Protein AF-A0A1A8IHD8-F1 (afdb_monomer_lite)

Radius of gyration: 18.77 Å; chains: 1; bounding box: 36×67×36 Å

Structure (mmCIF, N/CA/C/O backbone):
data_AF-A0A1A8IHD8-F1
#
_entry.id   AF-A0A1A8IHD8-F1
#
loop_
_atom_site.group_PDB
_atom_site.id
_atom_site.type_symbol
_atom_site.label_atom_id
_atom_site.label_alt_id
_atom_site.label_comp_id
_atom_site.label_asym_id
_atom_site.label_entity_id
_atom_site.label_seq_id
_atom_site.pdbx_PDB_ins_code
_atom_site.Cartn_x
_atom_site.Cartn_y
_atom_site.Cartn_z
_atom_site.occupancy
_atom_site.B_iso_or_equiv
_atom_site.auth_seq_id
_atom_site.auth_comp_id
_atom_site.auth_asym_id
_atom_site.auth_atom_id
_atom_site.pdbx_PDB_model_num
ATOM 1 N N . MET A 1 1 ? -5.876 7.682 15.452 1.00 59.91 1 MET A N 1
ATOM 2 C CA . MET A 1 1 ? -4.826 8.214 14.548 1.00 59.91 1 MET A CA 1
ATOM 3 C C . MET A 1 1 ? -3.475 7.495 14.703 1.00 59.91 1 MET A C 1
ATOM 5 O O . MET A 1 1 ? -2.429 8.081 14.427 1.00 59.91 1 MET A O 1
ATOM 9 N N . LEU A 1 2 ? -3.441 6.238 15.150 1.00 78.00 2 LEU A N 1
ATOM 10 C CA . LEU A 1 2 ? -2.192 5.493 15.328 1.00 78.00 2 LEU A CA 1
ATOM 11 C C . LEU A 1 2 ? -1.726 4.879 14.005 1.00 78.00 2 LEU A C 1
ATOM 13 O O . LEU A 1 2 ? -0.547 5.004 13.680 1.00 78.00 2 LEU A O 1
ATOM 17 N N . ALA A 1 3 ? -2.637 4.313 13.204 1.00 77.69 3 ALA A N 1
ATOM 18 C CA . ALA A 1 3 ? -2.257 3.630 11.964 1.00 77.69 3 ALA A CA 1
ATOM 19 C C . ALA A 1 3 ? -1.701 4.592 10.897 1.00 77.69 3 ALA A C 1
ATOM 21 O O . ALA A 1 3 ? -0.673 4.299 10.298 1.00 77.69 3 ALA A O 1
ATOM 22 N N . GLN A 1 4 ? -2.294 5.780 10.718 1.00 83.44 4 GLN A N 1
ATOM 23 C CA . GLN A 1 4 ? -1.762 6.809 9.805 1.00 83.44 4 GLN A CA 1
ATOM 24 C C . GLN A 1 4 ? -0.381 7.325 10.239 1.00 83.44 4 GLN A C 1
ATOM 26 O O . GLN A 1 4 ? 0.522 7.476 9.417 1.00 83.44 4 GLN A O 1
ATOM 31 N N . LYS A 1 5 ? -0.183 7.574 11.542 1.00 84.06 5 LYS A N 1
ATOM 32 C CA . LYS A 1 5 ? 1.125 7.991 12.075 1.00 84.06 5 LYS A CA 1
ATOM 33 C C . LYS A 1 5 ? 2.174 6.895 11.910 1.00 84.06 5 LYS A C 1
ATOM 35 O O . LYS A 1 5 ? 3.327 7.194 11.609 1.00 84.06 5 LYS A O 1
ATOM 40 N N . LEU A 1 6 ? 1.774 5.639 12.088 1.00 83.62 6 LEU A N 1
ATOM 41 C CA . LEU A 1 6 ? 2.636 4.487 11.875 1.00 83.62 6 LEU A CA 1
ATOM 42 C C . LEU A 1 6 ? 3.004 4.331 10.397 1.00 83.62 6 LEU A C 1
ATOM 44 O O . LEU A 1 6 ? 4.177 4.140 10.094 1.00 83.62 6 LEU A O 1
ATOM 48 N N . LEU A 1 7 ? 2.038 4.513 9.490 1.00 85.00 7 LEU A N 1
ATOM 49 C CA . LEU A 1 7 ? 2.264 4.515 8.046 1.00 85.00 7 LEU A CA 1
ATOM 50 C C . LEU A 1 7 ? 3.314 5.554 7.652 1.00 85.00 7 LEU A C 1
ATOM 52 O O . LEU A 1 7 ? 4.228 5.236 6.903 1.00 85.00 7 LEU A O 1
ATOM 56 N N . LEU A 1 8 ? 3.229 6.773 8.196 1.00 84.69 8 LEU A N 1
ATOM 57 C CA . LEU A 1 8 ? 4.228 7.817 7.958 1.00 84.69 8 LEU A CA 1
ATOM 58 C C . LEU A 1 8 ? 5.600 7.448 8.531 1.00 84.69 8 LEU A C 1
ATOM 60 O O . LEU A 1 8 ? 6.611 7.615 7.852 1.00 84.69 8 LEU A O 1
ATOM 64 N N . LYS A 1 9 ? 5.640 6.922 9.761 1.00 86.19 9 LYS A N 1
ATOM 65 C CA . LYS A 1 9 ? 6.887 6.535 10.434 1.00 86.19 9 LYS A CA 1
ATOM 66 C C . LYS A 1 9 ? 7.605 5.391 9.714 1.00 86.19 9 LYS A C 1
ATOM 68 O O . LYS A 1 9 ? 8.827 5.399 9.648 1.00 86.19 9 LYS A O 1
ATOM 73 N N . GLN A 1 10 ? 6.853 4.433 9.173 1.00 84.69 10 GLN A N 1
ATOM 74 C CA . GLN A 1 10 ? 7.379 3.241 8.499 1.00 84.69 10 GLN A CA 1
ATOM 75 C C . GLN A 1 10 ? 7.320 3.340 6.971 1.00 84.69 10 GLN A C 1
ATOM 77 O O . GLN A 1 10 ? 7.624 2.371 6.281 1.00 84.69 10 GLN A O 1
ATOM 82 N N . ARG A 1 11 ? 6.960 4.508 6.420 1.00 84.88 11 ARG A N 1
ATOM 83 C CA . ARG A 1 11 ? 6.721 4.713 4.984 1.00 84.88 11 ARG A CA 1
ATOM 84 C C . ARG A 1 11 ? 7.888 4.229 4.128 1.00 84.88 11 ARG A C 1
ATOM 86 O O . ARG A 1 11 ? 7.674 3.591 3.102 1.00 84.88 11 ARG A O 1
ATOM 93 N N . SER A 1 12 ? 9.115 4.539 4.542 1.00 84.06 12 SER A N 1
ATOM 94 C CA . SER A 1 12 ? 10.338 4.140 3.842 1.00 84.06 12 SER A CA 1
ATOM 95 C C . SER A 1 12 ? 10.572 2.633 3.885 1.00 84.06 12 SER A C 1
ATOM 97 O O . SER A 1 12 ? 10.941 2.059 2.867 1.00 84.06 12 SER A O 1
ATOM 99 N N . GLU A 1 13 ? 10.329 1.997 5.031 1.00 85.75 13 GLU A N 1
ATOM 100 C CA . GLU A 1 13 ? 10.518 0.554 5.209 1.00 85.75 13 GLU A CA 1
ATOM 101 C C . GLU A 1 13 ? 9.471 -0.240 4.430 1.00 85.75 13 GLU A C 1
ATOM 103 O O . GLU A 1 13 ? 9.816 -1.154 3.689 1.00 85.75 13 GLU A O 1
ATOM 108 N N . VAL A 1 14 ? 8.203 0.169 4.513 1.00 83.12 14 VAL A N 1
ATOM 109 C CA . VAL A 1 14 ? 7.097 -0.412 3.739 1.00 83.12 14 VAL A CA 1
ATOM 110 C C . VAL A 1 14 ? 7.358 -0.288 2.241 1.00 83.12 14 VAL A C 1
ATOM 112 O O . VAL A 1 14 ? 7.217 -1.255 1.497 1.00 83.12 14 VAL A O 1
ATOM 115 N N . LEU A 1 15 ? 7.761 0.899 1.785 1.00 85.44 15 LEU A N 1
ATOM 116 C CA . LEU A 1 15 ? 8.070 1.131 0.379 1.00 85.44 15 LEU A CA 1
ATOM 117 C C . LEU A 1 15 ? 9.248 0.270 -0.072 1.00 85.44 15 LEU A C 1
ATOM 119 O O . LEU A 1 15 ? 9.197 -0.309 -1.156 1.00 85.44 15 LEU A O 1
ATOM 123 N N . GLN A 1 16 ? 10.288 0.157 0.756 1.00 83.69 16 GLN A N 1
ATOM 124 C CA . GLN A 1 16 ? 11.418 -0.712 0.466 1.00 83.69 16 GLN A CA 1
ATOM 125 C C . GLN A 1 16 ? 10.983 -2.177 0.408 1.00 83.69 16 GLN A C 1
ATOM 127 O O . GLN A 1 16 ? 11.378 -2.849 -0.533 1.00 83.69 16 GLN A O 1
ATOM 132 N N . ALA A 1 17 ? 10.145 -2.656 1.330 1.00 83.00 17 ALA A N 1
ATOM 133 C CA . ALA A 1 17 ? 9.620 -4.021 1.327 1.00 83.00 17 ALA A CA 1
ATOM 134 C C . ALA A 1 17 ? 8.817 -4.321 0.050 1.00 83.00 17 ALA A C 1
ATOM 136 O O . ALA A 1 17 ? 9.103 -5.304 -0.630 1.00 83.00 17 ALA A O 1
ATOM 137 N N . LEU A 1 18 ? 7.905 -3.423 -0.340 1.00 83.06 18 LEU A N 1
ATOM 138 C CA . LEU A 1 18 ? 7.149 -3.518 -1.596 1.00 83.06 18 LEU A CA 1
ATOM 139 C C . LEU A 1 18 ? 8.061 -3.524 -2.829 1.00 83.06 18 LEU A C 1
ATOM 141 O O . LEU A 1 18 ? 7.772 -4.214 -3.801 1.00 83.06 18 LEU A O 1
ATOM 145 N N . CYS A 1 19 ? 9.174 -2.786 -2.792 1.00 82.25 19 CYS A N 1
ATOM 146 C CA . CYS A 1 19 ? 10.117 -2.717 -3.909 1.00 82.25 19 CYS A CA 1
ATOM 147 C C . CYS A 1 19 ? 11.200 -3.808 -3.887 1.00 82.25 19 CYS A C 1
ATOM 149 O O . CYS A 1 19 ? 11.838 -4.047 -4.911 1.00 82.25 19 CYS A O 1
ATOM 151 N N . ARG A 1 20 ? 11.433 -4.474 -2.749 1.00 78.94 20 ARG A N 1
ATOM 152 C CA . ARG A 1 20 ? 12.557 -5.404 -2.542 1.00 78.94 20 ARG A CA 1
ATOM 153 C C . ARG A 1 20 ? 12.460 -6.645 -3.418 1.00 78.94 20 ARG A C 1
ATOM 155 O O . ARG A 1 20 ? 13.491 -7.166 -3.827 1.00 78.94 20 ARG A O 1
ATOM 162 N N . SER A 1 21 ? 11.241 -7.086 -3.723 1.00 69.56 21 SER A N 1
ATOM 163 C CA . SER A 1 21 ? 11.005 -8.244 -4.592 1.00 69.56 21 SER A CA 1
ATOM 164 C C . SER A 1 21 ? 11.370 -7.979 -6.059 1.00 69.56 21 SER A C 1
ATOM 166 O O . SER A 1 21 ? 11.400 -8.907 -6.858 1.00 69.56 21 SER A O 1
ATOM 168 N N . GLY A 1 22 ? 11.614 -6.717 -6.448 1.00 70.69 22 GLY A N 1
ATOM 169 C CA . GLY A 1 22 ? 11.885 -6.338 -7.841 1.00 70.69 22 GLY A CA 1
ATOM 170 C C . GLY A 1 22 ? 10.691 -6.514 -8.790 1.00 70.69 22 GLY A C 1
ATOM 171 O O . GLY A 1 22 ? 10.821 -6.260 -9.983 1.00 70.69 22 GLY A O 1
ATOM 172 N N . SER A 1 23 ? 9.534 -6.918 -8.262 1.00 78.12 23 SER A N 1
ATOM 173 C CA . SER A 1 23 ? 8.309 -7.232 -8.993 1.00 78.12 23 SER A CA 1
ATOM 174 C C . SER A 1 23 ? 7.118 -6.501 -8.377 1.00 78.12 23 SER A C 1
ATOM 176 O O . SER A 1 23 ? 7.094 -6.244 -7.170 1.00 78.12 23 SER A O 1
ATOM 178 N N . ALA A 1 24 ? 6.123 -6.183 -9.206 1.00 83.38 24 ALA A N 1
ATOM 179 C CA . ALA A 1 24 ? 4.878 -5.553 -8.776 1.00 83.38 24 ALA A CA 1
ATOM 180 C C . ALA A 1 24 ? 3.935 -6.504 -8.027 1.00 83.38 24 ALA A C 1
ATOM 182 O O . ALA A 1 24 ? 3.023 -6.028 -7.360 1.00 83.38 24 ALA A O 1
ATOM 183 N N . GLU A 1 25 ? 4.221 -7.809 -8.015 1.00 85.69 25 GLU A N 1
ATOM 184 C CA . GLU A 1 25 ? 3.340 -8.839 -7.449 1.00 85.69 25 GLU A CA 1
ATOM 185 C C . GLU A 1 25 ? 2.906 -8.563 -5.996 1.00 85.69 25 GLU A C 1
ATOM 187 O O . GLU A 1 25 ? 1.757 -8.792 -5.623 1.00 85.69 25 GLU A O 1
ATOM 192 N N . HIS A 1 26 ? 3.817 -8.050 -5.158 1.00 85.75 26 HIS A N 1
ATOM 193 C CA . HIS A 1 26 ? 3.532 -7.780 -3.749 1.00 85.75 26 HIS A CA 1
ATOM 194 C C . HIS A 1 26 ? 2.620 -6.562 -3.611 1.00 85.75 26 HIS A C 1
ATOM 196 O O . HIS A 1 26 ? 1.732 -6.541 -2.763 1.00 85.75 26 HIS A O 1
ATOM 202 N N . LEU A 1 27 ? 2.828 -5.557 -4.463 1.00 86.94 27 LEU A N 1
ATOM 203 C CA . LEU A 1 27 ? 1.980 -4.376 -4.526 1.00 86.94 27 LEU A CA 1
ATOM 204 C C . LEU A 1 27 ? 0.588 -4.739 -5.057 1.00 86.94 27 LEU A C 1
ATOM 206 O O . LEU A 1 27 ? -0.399 -4.333 -4.455 1.00 86.94 27 LEU A O 1
ATOM 210 N N . GLU A 1 28 ? 0.512 -5.528 -6.129 1.00 89.00 28 GLU A N 1
ATOM 211 C CA . GLU A 1 28 ? -0.738 -5.999 -6.734 1.00 89.00 28 GLU A CA 1
ATOM 212 C C . GLU A 1 28 ? -1.574 -6.799 -5.731 1.00 89.00 28 GLU A C 1
ATOM 214 O O . GLU A 1 28 ? -2.722 -6.442 -5.485 1.00 89.00 28 GLU A O 1
ATOM 219 N N . ARG A 1 29 ? -0.979 -7.774 -5.027 1.00 88.06 29 ARG A N 1
ATOM 220 C CA . ARG A 1 29 ? -1.697 -8.533 -3.987 1.00 88.06 29 ARG A CA 1
ATOM 221 C C . ARG A 1 29 ? -2.224 -7.647 -2.859 1.00 88.06 29 ARG A C 1
ATOM 223 O O . ARG A 1 29 ? -3.326 -7.870 -2.369 1.00 88.06 29 ARG A O 1
ATOM 230 N N . VAL A 1 30 ? -1.451 -6.651 -2.419 1.00 89.62 30 VAL A N 1
ATOM 231 C CA . VAL A 1 30 ? -1.911 -5.714 -1.380 1.00 89.62 30 VAL A CA 1
ATOM 232 C C . VAL A 1 30 ? -3.067 -4.849 -1.893 1.00 89.62 30 VAL A C 1
ATOM 234 O O . VAL A 1 30 ? -4.023 -4.618 -1.151 1.00 89.62 30 VAL A O 1
ATOM 237 N N . LEU A 1 31 ? -3.012 -4.406 -3.153 1.00 90.25 31 LEU A N 1
ATOM 238 C CA . LEU A 1 31 ? -4.108 -3.683 -3.800 1.00 90.25 31 LEU A CA 1
ATOM 239 C C . LEU A 1 31 ? -5.368 -4.546 -3.910 1.00 90.25 31 LEU A C 1
ATOM 241 O O . LEU A 1 31 ? -6.451 -4.051 -3.609 1.00 90.25 31 LEU A O 1
ATOM 245 N N . ASP A 1 32 ? -5.233 -5.820 -4.275 1.00 91.06 32 ASP A N 1
ATOM 246 C CA . ASP A 1 32 ? -6.360 -6.751 -4.388 1.00 91.06 32 ASP A CA 1
ATOM 247 C C . ASP A 1 32 ? -7.048 -6.972 -3.035 1.00 91.06 32 ASP A C 1
ATOM 249 O O . ASP A 1 32 ? -8.275 -6.955 -2.956 1.00 91.06 32 ASP A O 1
ATOM 253 N N . VAL A 1 33 ? -6.281 -7.115 -1.946 1.00 90.19 33 VAL A N 1
ATOM 254 C CA . VAL A 1 33 ? -6.853 -7.233 -0.592 1.00 90.19 33 VAL A CA 1
ATOM 255 C C . VAL A 1 33 ? -7.592 -5.954 -0.201 1.00 90.19 33 VAL A C 1
ATOM 257 O O . VAL A 1 33 ? -8.709 -6.024 0.304 1.00 90.19 33 VAL A O 1
ATOM 260 N N . LEU A 1 34 ? -7.006 -4.781 -0.446 1.00 90.62 34 LEU A N 1
ATOM 261 C CA . LEU A 1 34 ? -7.648 -3.498 -0.146 1.00 90.62 34 LEU A CA 1
ATOM 262 C C . LEU A 1 34 ? -8.922 -3.265 -0.971 1.00 90.62 34 LEU A C 1
ATOM 264 O O . LEU A 1 34 ? -9.890 -2.710 -0.451 1.00 90.62 34 LEU A O 1
ATOM 268 N N . LEU A 1 35 ? -8.933 -3.705 -2.230 1.00 91.25 35 LEU A N 1
ATOM 269 C CA . LEU A 1 35 ? -10.108 -3.686 -3.099 1.00 91.25 35 LEU A CA 1
ATOM 270 C C . LEU A 1 35 ? -11.189 -4.645 -2.575 1.00 91.25 35 LEU A C 1
ATOM 272 O O . LEU A 1 35 ? -12.351 -4.264 -2.471 1.00 91.25 35 LEU A O 1
ATOM 276 N N . ALA A 1 36 ? -10.811 -5.864 -2.177 1.00 90.06 36 ALA A N 1
ATOM 277 C CA . ALA A 1 36 ? -11.732 -6.866 -1.636 1.00 90.06 36 ALA A CA 1
ATOM 278 C C . ALA A 1 36 ? -12.356 -6.451 -0.292 1.00 90.06 36 ALA A C 1
ATOM 280 O O . ALA A 1 36 ? -13.499 -6.802 -0.010 1.00 90.06 36 ALA A O 1
ATOM 281 N N . GLN A 1 37 ? -11.620 -5.699 0.530 1.00 87.94 37 GLN A N 1
ATOM 282 C CA . GLN A 1 37 ? -12.116 -5.138 1.792 1.00 87.94 37 GLN A CA 1
ATOM 283 C C . GLN A 1 37 ? -12.943 -3.853 1.596 1.00 87.94 37 GLN A C 1
ATOM 285 O O . GLN A 1 37 ? -13.535 -3.367 2.553 1.00 87.94 37 GLN A O 1
ATOM 290 N N . GLY A 1 38 ? -13.006 -3.307 0.375 1.00 87.44 38 GLY A N 1
ATOM 291 C CA . GLY A 1 38 ? -13.772 -2.099 0.057 1.00 87.44 38 GLY A CA 1
ATOM 292 C C . GLY A 1 38 ? -13.088 -0.781 0.432 1.00 87.44 38 GLY A C 1
ATOM 293 O O . GLY A 1 38 ? -13.711 0.274 0.329 1.00 87.44 38 GLY A O 1
ATOM 294 N N . GLU A 1 39 ? -11.813 -0.809 0.830 1.00 89.62 39 GLU A N 1
ATOM 295 C CA . GLU A 1 39 ? -11.060 0.411 1.144 1.00 89.62 39 GLU A CA 1
ATOM 296 C C . GLU A 1 39 ? -10.631 1.149 -0.122 1.00 89.62 39 GLU A C 1
ATOM 298 O O . GLU A 1 39 ? -10.607 2.379 -0.151 1.00 89.62 39 GLU A O 1
ATOM 303 N N . LEU A 1 40 ? -10.306 0.422 -1.191 1.00 88.94 40 LEU A N 1
ATOM 304 C CA . LEU A 1 40 ? -10.037 0.998 -2.507 1.00 88.94 40 LEU A CA 1
ATOM 305 C C . LEU A 1 40 ? -11.231 0.790 -3.430 1.00 88.94 40 LEU A C 1
ATOM 307 O O . LEU A 1 40 ? -11.805 -0.294 -3.473 1.00 88.94 40 LEU A O 1
ATOM 311 N N . GLY A 1 41 ? -11.568 1.824 -4.201 1.00 90.25 41 GLY A N 1
ATOM 312 C CA . GLY A 1 41 ? -12.438 1.670 -5.360 1.00 90.25 41 GLY A CA 1
ATOM 313 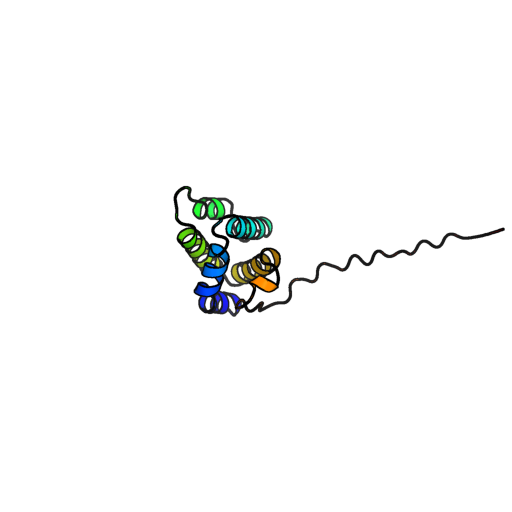C C . GLY A 1 41 ? -11.665 1.153 -6.573 1.00 90.25 41 GLY A C 1
ATOM 314 O O . GLY A 1 41 ? -10.432 1.172 -6.613 1.00 90.25 41 GLY A O 1
ATOM 315 N N . TRP A 1 42 ? -12.391 0.747 -7.614 1.00 89.25 42 TRP A N 1
ATOM 316 C CA . TRP A 1 42 ? -11.772 0.372 -8.889 1.00 89.25 42 TRP A CA 1
ATOM 317 C C . TRP A 1 42 ? -11.015 1.545 -9.534 1.00 89.25 42 TRP A C 1
ATOM 319 O O . TRP A 1 42 ? -9.933 1.366 -10.087 1.00 89.25 42 TRP A O 1
ATOM 329 N N . GLU A 1 43 ? -11.531 2.768 -9.392 1.00 90.50 43 GLU A N 1
ATOM 330 C CA . GLU A 1 43 ? -10.880 3.991 -9.881 1.00 90.50 43 GLU A CA 1
ATOM 331 C C . GLU A 1 43 ? -9.519 4.223 -9.209 1.00 90.50 43 GLU A C 1
ATOM 333 O O . GLU A 1 43 ? -8.526 4.516 -9.878 1.00 90.50 43 GLU A O 1
ATOM 338 N N . ASP A 1 44 ? -9.454 4.019 -7.891 1.00 90.00 44 ASP A N 1
ATOM 339 C CA . ASP A 1 44 ? -8.216 4.111 -7.119 1.00 90.00 44 ASP A CA 1
ATOM 340 C C . ASP A 1 44 ? -7.197 3.063 -7.584 1.00 90.00 44 ASP A C 1
ATOM 342 O O . ASP A 1 44 ? -6.020 3.368 -7.791 1.00 90.00 44 ASP A O 1
ATOM 346 N N . TYR A 1 45 ? -7.662 1.828 -7.785 1.00 89.69 45 TYR A N 1
ATOM 347 C CA . TYR A 1 45 ? -6.844 0.713 -8.254 1.00 89.69 45 TYR A CA 1
ATOM 348 C C . TYR A 1 45 ? -6.205 1.025 -9.612 1.00 89.69 45 TYR A C 1
ATOM 350 O O . TYR A 1 45 ? -4.984 0.936 -9.768 1.00 89.69 45 TYR A O 1
ATOM 358 N N . GLN A 1 46 ? -7.012 1.475 -10.577 1.00 89.25 46 GLN A N 1
ATOM 359 C CA . GLN A 1 46 ? -6.532 1.864 -11.904 1.00 89.25 46 GLN A CA 1
ATOM 360 C C . GLN A 1 46 ? -5.606 3.085 -11.853 1.00 89.25 46 GLN A C 1
ATOM 362 O O . GLN A 1 46 ? -4.636 3.154 -12.607 1.00 89.25 46 GLN A O 1
ATOM 367 N N . SER A 1 47 ? -5.859 4.036 -10.949 1.00 88.50 47 SER A N 1
ATOM 368 C CA . SER A 1 47 ? -4.993 5.204 -10.777 1.00 88.50 47 SER A CA 1
ATOM 369 C C . SER A 1 47 ? -3.612 4.848 -10.220 1.00 88.50 47 SER A C 1
ATOM 371 O O . SER A 1 47 ? -2.666 5.610 -10.438 1.00 88.50 47 SER A O 1
ATOM 373 N N . ILE A 1 48 ? -3.487 3.750 -9.472 1.00 88.88 48 ILE A N 1
ATOM 374 C CA . ILE A 1 48 ? -2.210 3.281 -8.922 1.00 88.88 48 ILE A CA 1
ATOM 375 C C . ILE A 1 48 ? -1.486 2.391 -9.935 1.00 88.88 48 ILE A C 1
ATOM 377 O O . ILE A 1 48 ? -0.271 2.518 -10.101 1.00 88.88 48 ILE A O 1
ATOM 381 N N . GLN A 1 49 ? -2.212 1.525 -10.645 1.00 85.25 49 GLN A N 1
ATOM 382 C CA . GLN A 1 49 ? -1.657 0.633 -11.665 1.00 85.25 49 GLN A CA 1
ATOM 383 C C . GLN A 1 49 ? -1.506 1.318 -13.026 1.00 85.25 49 GLN A C 1
ATOM 385 O O . GLN A 1 49 ? -2.096 0.918 -14.029 1.00 85.25 49 GLN A O 1
ATOM 390 N N . VAL A 1 50 ?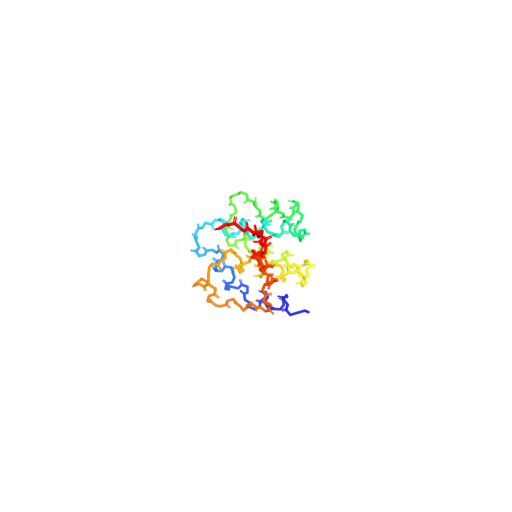 -0.675 2.360 -13.076 1.00 83.88 50 VAL A N 1
ATOM 391 C CA . VAL A 1 50 ? -0.365 3.037 -14.339 1.00 83.88 50 VAL A CA 1
ATOM 392 C C . VAL A 1 50 ? 0.751 2.279 -15.071 1.00 83.88 50 VAL A C 1
ATOM 394 O O . VAL A 1 50 ? 1.873 2.206 -14.552 1.00 83.88 50 VAL A O 1
ATOM 397 N N . PRO A 1 51 ? 0.499 1.741 -16.279 1.00 78.62 51 PRO A N 1
ATOM 398 C CA . PRO A 1 51 ? 1.524 1.048 -17.051 1.00 78.62 51 PRO A CA 1
ATOM 399 C C . PRO A 1 51 ? 2.682 1.996 -17.397 1.00 78.62 51 PRO A C 1
ATOM 401 O O . PRO A 1 51 ? 2.477 3.148 -17.774 1.00 78.62 51 PRO A O 1
ATOM 404 N N . GLY A 1 52 ? 3.918 1.512 -17.246 1.00 79.44 52 GLY A N 1
ATOM 405 C CA . GLY A 1 52 ? 5.138 2.289 -17.511 1.00 79.44 52 GLY A CA 1
ATOM 406 C C . GLY A 1 52 ? 5.600 3.195 -16.363 1.00 79.44 52 GLY A C 1
ATOM 407 O O . GLY A 1 52 ? 6.659 3.815 -16.462 1.00 79.44 52 GLY A O 1
ATOM 408 N N . ARG A 1 53 ? 4.859 3.261 -15.251 1.00 84.12 53 ARG A N 1
ATOM 409 C CA . ARG A 1 53 ? 5.286 3.979 -14.047 1.00 84.12 53 ARG A CA 1
ATOM 410 C C . ARG A 1 53 ? 6.197 3.102 -13.182 1.00 84.12 53 ARG A C 1
ATOM 412 O O . ARG A 1 53 ? 5.983 1.902 -13.041 1.00 84.12 53 ARG A O 1
ATOM 419 N N . ALA A 1 54 ? 7.215 3.712 -12.574 1.00 87.06 54 ALA A N 1
ATOM 420 C CA . ALA A 1 54 ? 8.123 3.003 -11.680 1.00 87.06 54 ALA A CA 1
ATOM 421 C C . ALA A 1 54 ? 7.385 2.464 -10.438 1.00 87.06 54 ALA A C 1
ATOM 423 O O . ALA A 1 54 ? 6.634 3.196 -9.787 1.00 87.06 54 ALA A O 1
ATOM 424 N N . LEU A 1 55 ? 7.676 1.215 -10.061 1.00 86.62 55 LEU A N 1
ATOM 425 C CA . LEU A 1 55 ? 7.158 0.552 -8.858 1.00 86.62 55 LEU A CA 1
ATOM 426 C C . LEU A 1 55 ? 7.203 1.418 -7.578 1.00 86.62 55 LEU A C 1
ATOM 428 O O . LEU A 1 55 ? 6.168 1.533 -6.915 1.00 86.62 55 LEU A O 1
ATOM 432 N N . PRO A 1 56 ? 8.324 2.089 -7.226 1.00 85.56 56 PRO A N 1
ATOM 433 C CA . PRO A 1 56 ? 8.367 2.940 -6.035 1.00 85.56 56 PRO A CA 1
ATOM 434 C C . PRO A 1 56 ? 7.396 4.119 -6.111 1.00 85.56 56 PRO A C 1
ATOM 436 O O . PRO A 1 56 ? 6.892 4.565 -5.082 1.00 85.56 56 PRO A O 1
ATOM 439 N N . THR A 1 57 ? 7.104 4.627 -7.307 1.00 88.81 57 THR A N 1
ATOM 440 C CA . THR A 1 57 ? 6.138 5.710 -7.498 1.00 88.81 57 THR A CA 1
ATOM 441 C C . THR A 1 57 ? 4.711 5.212 -7.269 1.00 88.81 57 THR A C 1
ATOM 443 O O . THR A 1 57 ? 3.942 5.898 -6.597 1.00 88.81 57 THR A O 1
ATOM 446 N N . ASN A 1 58 ? 4.367 4.011 -7.749 1.00 90.25 58 ASN A N 1
ATOM 447 C CA . ASN A 1 58 ? 3.062 3.385 -7.486 1.00 90.25 58 ASN A CA 1
ATOM 448 C C . ASN A 1 58 ? 2.875 3.117 -5.988 1.00 90.25 58 ASN A C 1
ATOM 450 O O . ASN A 1 58 ? 1.854 3.486 -5.413 1.00 90.25 58 ASN A O 1
ATOM 454 N N . ALA A 1 59 ? 3.900 2.565 -5.332 1.00 89.00 59 ALA A N 1
ATOM 455 C CA . ALA A 1 59 ? 3.880 2.321 -3.893 1.00 89.00 59 ALA A CA 1
ATOM 456 C C . ALA A 1 59 ? 3.711 3.621 -3.086 1.00 89.00 59 ALA A C 1
ATOM 458 O O . ALA A 1 59 ? 2.934 3.656 -2.135 1.00 89.00 59 ALA A O 1
ATOM 459 N N . ARG A 1 60 ? 4.383 4.719 -3.470 1.00 89.69 60 ARG A N 1
ATOM 460 C CA . ARG A 1 60 ? 4.162 6.031 -2.830 1.00 89.69 60 ARG A CA 1
ATOM 461 C C . ARG A 1 60 ? 2.726 6.498 -2.984 1.00 89.69 60 ARG A C 1
ATOM 463 O O . ARG A 1 60 ? 2.147 6.908 -1.988 1.00 89.69 60 ARG A O 1
ATOM 470 N N . GLN A 1 61 ? 2.179 6.415 -4.195 1.00 90.75 61 GLN A N 1
ATOM 471 C CA . GLN A 1 61 ? 0.822 6.873 -4.468 1.00 90.75 61 GLN A CA 1
ATOM 472 C C . GLN A 1 61 ? -0.218 6.076 -3.677 1.00 90.75 61 GLN A C 1
ATOM 474 O O . GLN A 1 61 ? -1.134 6.679 -3.126 1.00 90.75 61 GLN A O 1
ATOM 479 N N . LEU A 1 62 ? -0.038 4.758 -3.537 1.00 91.25 62 LEU A N 1
ATOM 480 C CA . LEU A 1 62 ? -0.859 3.942 -2.644 1.00 91.25 62 LEU A CA 1
ATOM 481 C C . LEU A 1 62 ? -0.791 4.453 -1.195 1.00 91.25 62 LEU A C 1
ATOM 483 O O . LEU A 1 62 ? -1.824 4.661 -0.571 1.00 91.25 62 LEU A O 1
ATOM 487 N N . LEU A 1 63 ? 0.410 4.693 -0.660 1.00 90.56 63 LEU A N 1
ATOM 488 C CA . LEU A 1 63 ? 0.581 5.166 0.722 1.00 90.56 63 LEU A CA 1
ATOM 489 C C . LEU A 1 63 ? -0.044 6.552 0.947 1.00 90.56 63 LEU A C 1
ATOM 491 O O . LEU A 1 63 ? -0.644 6.784 1.994 1.00 90.56 63 LEU A O 1
ATOM 495 N N . ASP A 1 64 ? 0.075 7.457 -0.027 1.00 91.56 64 ASP A N 1
ATOM 496 C CA . ASP A 1 64 ? -0.573 8.771 0.023 1.00 91.56 64 ASP A CA 1
ATOM 497 C C . ASP A 1 64 ? -2.100 8.646 -0.010 1.00 91.56 64 ASP A C 1
ATOM 499 O O . ASP A 1 64 ? -2.785 9.314 0.761 1.00 91.56 64 ASP A O 1
ATOM 503 N N . LEU A 1 65 ? -2.636 7.746 -0.836 1.00 91.00 65 LEU A N 1
ATOM 504 C CA . LEU A 1 65 ? -4.072 7.497 -0.917 1.00 91.00 65 LEU A CA 1
ATOM 505 C C . LEU A 1 65 ? -4.633 6.873 0.369 1.00 91.00 65 LEU A C 1
ATOM 507 O O . LEU A 1 65 ? -5.688 7.268 0.855 1.00 91.00 65 LEU A O 1
ATOM 511 N N . LEU A 1 66 ? -3.929 5.911 0.961 1.00 89.94 66 LEU A N 1
ATOM 512 C CA . LEU A 1 66 ? -4.330 5.328 2.244 1.00 89.94 66 LEU A CA 1
ATOM 513 C C . LEU A 1 66 ? -4.325 6.381 3.353 1.00 89.94 66 LEU A C 1
ATOM 515 O O . LEU A 1 66 ? -5.216 6.400 4.204 1.00 89.94 66 LEU A O 1
ATOM 519 N N . TYR A 1 67 ? -3.348 7.290 3.316 1.00 88.00 67 TYR A N 1
ATOM 520 C CA . TYR A 1 67 ? -3.287 8.399 4.254 1.00 88.00 67 TYR A CA 1
ATOM 521 C C . TYR A 1 67 ? -4.483 9.346 4.103 1.00 88.00 67 TYR A C 1
ATOM 523 O O . TYR A 1 67 ? -5.037 9.761 5.122 1.00 88.00 67 TYR A O 1
ATOM 531 N N . THR A 1 68 ? -4.908 9.667 2.874 1.00 89.38 68 THR A N 1
ATOM 532 C CA . THR A 1 68 ? -6.083 10.523 2.640 1.00 89.38 68 THR A CA 1
ATOM 533 C C . THR A 1 68 ? -7.401 9.829 2.970 1.00 89.38 68 THR A C 1
ATOM 535 O O . THR A 1 68 ? -8.311 10.498 3.454 1.00 89.38 68 THR A O 1
ATOM 538 N N . LYS A 1 69 ? -7.504 8.508 2.772 1.00 88.81 69 LYS A N 1
ATOM 539 C CA . LYS A 1 69 ? -8.705 7.730 3.122 1.00 88.81 69 LYS A CA 1
ATOM 540 C C . LYS A 1 69 ? -8.958 7.670 4.622 1.00 88.81 69 LYS A C 1
ATOM 542 O O . LYS A 1 69 ? -10.095 7.838 5.053 1.00 88.81 69 LYS A O 1
ATOM 547 N N . GLY A 1 70 ? -7.915 7.461 5.421 1.00 87.75 70 GLY A N 1
ATOM 548 C CA . GLY A 1 70 ? -8.034 7.496 6.874 1.00 87.75 70 GLY A CA 1
ATOM 549 C C . GLY A 1 70 ? -7.348 6.344 7.593 1.00 87.75 70 GLY A C 1
ATOM 550 O O . GLY A 1 70 ? -6.551 5.585 7.043 1.00 87.75 70 GLY A O 1
ATOM 551 N N . GLU A 1 71 ? -7.643 6.238 8.885 1.00 87.25 71 GLU A N 1
ATOM 552 C CA . GLU A 1 71 ? -7.013 5.263 9.774 1.00 87.25 71 GLU A CA 1
ATOM 553 C C . GLU A 1 71 ? -7.384 3.815 9.447 1.00 87.25 71 GLU A C 1
ATOM 555 O O . GLU A 1 71 ? -6.524 2.941 9.551 1.00 87.25 71 GLU A O 1
ATOM 560 N N . GLU A 1 72 ? -8.622 3.570 9.022 1.00 87.44 72 GLU A N 1
ATOM 561 C CA . GLU A 1 72 ? -9.107 2.222 8.727 1.00 87.44 72 GLU A CA 1
ATOM 562 C C . GLU A 1 72 ? -8.418 1.623 7.495 1.00 87.44 72 GLU A C 1
ATOM 564 O O . GLU A 1 72 ? -7.845 0.536 7.583 1.00 87.44 72 GLU A O 1
ATOM 569 N N . ALA A 1 73 ? -8.304 2.400 6.415 1.00 89.75 73 ALA A N 1
ATOM 570 C CA . ALA A 1 73 ? -7.527 2.045 5.230 1.00 89.75 73 ALA A CA 1
ATOM 571 C C . ALA A 1 73 ? -6.080 1.676 5.580 1.00 89.75 73 ALA A C 1
ATOM 573 O O . ALA A 1 73 ? -5.549 0.658 5.133 1.00 89.75 73 ALA A O 1
ATOM 574 N N . CYS A 1 74 ? -5.441 2.480 6.438 1.00 89.25 74 CYS A N 1
ATOM 575 C CA . CYS A 1 74 ? -4.090 2.201 6.921 1.00 89.25 74 CYS A CA 1
ATOM 576 C C . CYS A 1 74 ? -4.034 0.891 7.725 1.00 89.25 74 CYS A C 1
ATOM 578 O O . CYS A 1 74 ? -3.096 0.111 7.561 1.00 89.25 74 CYS A O 1
ATOM 580 N N . ARG A 1 75 ? -5.021 0.630 8.589 1.00 87.38 75 ARG A N 1
ATOM 581 C CA . ARG A 1 75 ? -5.098 -0.591 9.405 1.00 87.38 75 ARG A CA 1
ATOM 582 C C . ARG A 1 75 ? -5.219 -1.838 8.532 1.00 87.38 75 ARG A C 1
ATOM 584 O O . ARG A 1 75 ? -4.457 -2.788 8.717 1.00 87.38 75 ARG A O 1
ATOM 591 N N . ILE A 1 76 ? -6.123 -1.807 7.557 1.00 88.75 76 ILE A N 1
ATOM 592 C CA . ILE A 1 76 ? -6.345 -2.902 6.608 1.00 88.75 76 ILE A CA 1
ATOM 593 C C . ILE A 1 76 ? -5.112 -3.104 5.729 1.00 88.75 76 ILE A C 1
ATOM 595 O O . ILE A 1 76 ? -4.694 -4.241 5.522 1.00 88.75 76 ILE A O 1
ATOM 599 N N . PHE A 1 77 ? -4.456 -2.029 5.292 1.00 90.25 77 PHE A N 1
ATOM 600 C CA . PHE A 1 77 ? -3.194 -2.121 4.562 1.00 90.25 77 PHE A CA 1
ATOM 601 C C . PHE A 1 77 ? -2.116 -2.863 5.358 1.00 90.25 77 PHE A C 1
ATOM 603 O O . PHE A 1 77 ? -1.490 -3.778 4.830 1.00 90.25 77 PHE A O 1
ATOM 610 N N . PHE A 1 78 ? -1.914 -2.532 6.637 1.00 85.31 78 PHE A N 1
ATOM 611 C CA . PHE A 1 78 ? -0.946 -3.256 7.467 1.00 85.31 78 PHE A CA 1
ATOM 612 C C . PHE A 1 78 ? -1.333 -4.729 7.652 1.00 85.31 78 PHE A C 1
ATOM 614 O O . PHE A 1 78 ? -0.457 -5.594 7.656 1.00 85.31 78 PHE A O 1
ATOM 621 N N . ALA A 1 79 ? -2.624 -5.046 7.762 1.00 86.00 79 ALA A N 1
ATOM 622 C CA . ALA A 1 79 ? -3.085 -6.432 7.789 1.00 86.00 79 ALA A CA 1
ATOM 623 C C . ALA A 1 79 ? -2.804 -7.157 6.458 1.00 86.00 79 ALA A C 1
ATOM 625 O O . ALA A 1 79 ? -2.321 -8.287 6.466 1.00 86.00 79 ALA A O 1
ATOM 626 N N . ALA A 1 80 ? -3.036 -6.504 5.317 1.00 88.56 80 ALA A N 1
ATOM 627 C CA . ALA A 1 80 ? -2.737 -7.035 3.987 1.00 88.56 80 ALA A CA 1
ATOM 628 C C . ALA A 1 80 ? -1.235 -7.277 3.800 1.00 88.56 80 ALA A C 1
ATOM 630 O O . ALA A 1 80 ? -0.826 -8.349 3.369 1.00 88.56 80 ALA A O 1
ATOM 631 N N . VAL A 1 81 ? -0.396 -6.321 4.199 1.00 84.06 81 VAL A N 1
ATOM 632 C CA . VAL A 1 81 ? 1.063 -6.462 4.167 1.00 84.06 81 VAL A CA 1
ATOM 633 C C . VAL A 1 81 ? 1.514 -7.623 5.056 1.00 84.06 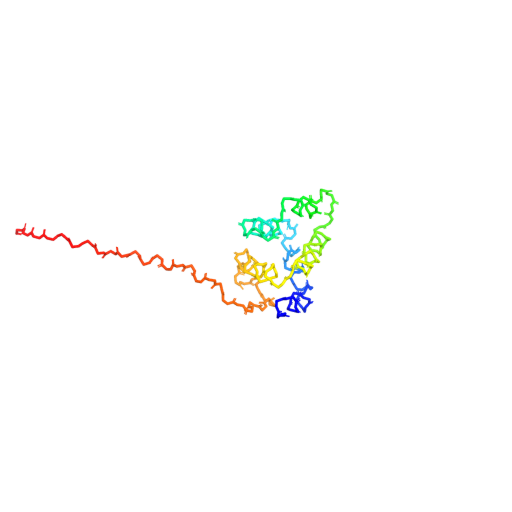81 VAL A C 1
ATOM 635 O O . VAL A 1 81 ? 2.333 -8.429 4.633 1.00 84.06 81 VAL A O 1
ATOM 638 N N . ASN A 1 82 ? 0.943 -7.804 6.247 1.00 81.62 82 ASN A N 1
ATOM 639 C CA . ASN A 1 82 ? 1.248 -8.995 7.040 1.00 81.62 82 ASN A CA 1
ATOM 640 C C . ASN A 1 82 ? 0.848 -10.294 6.318 1.00 81.62 82 ASN A C 1
ATOM 642 O O . ASN A 1 82 ? 1.607 -11.256 6.350 1.00 81.62 82 ASN A O 1
ATOM 646 N N . GLN A 1 83 ? -0.297 -10.340 5.641 1.00 82.31 83 GLN A N 1
ATOM 647 C CA . GLN A 1 83 ? -0.723 -11.538 4.907 1.00 82.31 83 GLN A CA 1
ATOM 648 C C . GLN A 1 83 ? 0.160 -11.838 3.687 1.00 82.31 83 GLN A C 1
ATOM 650 O O . GLN A 1 83 ? 0.473 -12.994 3.420 1.00 82.31 83 GLN A O 1
ATOM 655 N N . VAL A 1 84 ? 0.582 -10.803 2.957 1.00 82.31 84 VAL A N 1
ATOM 656 C CA . VAL A 1 84 ? 1.358 -10.946 1.716 1.00 82.31 84 VAL A CA 1
ATOM 657 C C . VAL A 1 84 ? 2.842 -11.204 1.993 1.00 82.31 84 VAL A C 1
ATOM 659 O O . VAL A 1 84 ? 3.481 -11.937 1.240 1.00 82.31 84 VAL A O 1
ATOM 662 N N . PHE A 1 85 ? 3.402 -10.632 3.065 1.00 76.00 85 PHE A N 1
ATOM 663 C CA . PHE A 1 85 ? 4.817 -10.777 3.402 1.00 76.00 85 PHE A CA 1
ATOM 664 C C . PHE A 1 85 ? 5.037 -11.865 4.473 1.00 76.00 85 PHE A C 1
ATOM 666 O O . PHE A 1 85 ? 4.565 -11.720 5.610 1.00 76.00 85 PHE A O 1
ATOM 673 N N . PRO A 1 86 ? 5.801 -12.934 4.168 1.00 65.56 86 PRO A N 1
ATOM 674 C CA . PRO A 1 86 ? 6.113 -13.986 5.135 1.00 65.56 86 PRO A CA 1
ATOM 675 C C . PRO A 1 86 ? 6.952 -13.438 6.300 1.00 65.56 86 PRO A C 1
ATOM 677 O O . PRO A 1 86 ? 7.713 -12.484 6.125 1.00 65.56 86 PRO A O 1
ATOM 680 N N . GLU A 1 87 ? 6.847 -14.049 7.487 1.00 59.00 87 GLU A N 1
ATOM 681 C CA . GLU A 1 87 ? 7.394 -13.526 8.756 1.00 59.00 87 GLU A CA 1
ATOM 682 C C . GLU A 1 87 ? 8.880 -13.115 8.704 1.00 59.00 87 GLU A C 1
ATOM 684 O O . GLU A 1 87 ? 9.268 -12.140 9.343 1.00 59.00 87 GLU A O 1
ATOM 689 N N . GLY A 1 88 ? 9.703 -13.768 7.874 1.00 55.91 88 GLY A N 1
ATOM 690 C CA . GLY A 1 88 ? 11.122 -13.423 7.693 1.00 55.91 88 GLY A CA 1
ATOM 691 C C . GLY A 1 88 ? 11.397 -12.118 6.929 1.00 55.91 88 GLY A C 1
ATOM 692 O O . GLY A 1 88 ? 12.508 -11.596 6.989 1.00 55.91 88 GLY A O 1
ATOM 693 N N . GLN A 1 89 ? 10.407 -11.569 6.220 1.00 54.97 89 GLN A N 1
ATOM 694 C CA . GLN A 1 89 ? 10.519 -10.321 5.453 1.00 54.97 89 GLN A CA 1
ATOM 695 C C . GLN A 1 89 ? 9.897 -9.112 6.170 1.00 54.97 89 GLN A C 1
ATOM 697 O O . GLN A 1 89 ? 10.046 -7.985 5.707 1.00 54.97 89 GLN A O 1
ATOM 702 N N . ARG A 1 90 ? 9.253 -9.338 7.325 1.00 57.97 90 ARG A N 1
ATOM 703 C CA . ARG A 1 90 ? 8.578 -8.315 8.143 1.00 57.97 90 ARG A CA 1
ATOM 704 C C . ARG A 1 90 ? 9.519 -7.495 9.027 1.00 57.97 90 ARG A C 1
ATOM 706 O O . ARG A 1 90 ? 9.044 -6.691 9.825 1.00 57.97 90 ARG A O 1
ATOM 713 N N . VAL A 1 91 ? 10.833 -7.710 8.933 1.00 48.44 91 VAL A N 1
ATOM 714 C CA . VAL A 1 91 ? 11.838 -7.039 9.769 1.00 48.44 91 VAL A CA 1
ATOM 715 C C . VAL A 1 91 ? 11.713 -5.524 9.580 1.00 48.44 91 VAL A C 1
ATOM 717 O O . VAL A 1 91 ? 12.143 -5.001 8.559 1.00 48.44 91 VAL A O 1
ATOM 720 N N . GLY A 1 92 ? 11.076 -4.852 10.544 1.00 54.28 92 GLY A N 1
ATOM 721 C CA . GLY A 1 92 ? 10.844 -3.404 10.539 1.00 54.28 92 GLY A CA 1
ATOM 722 C C . GLY A 1 92 ? 9.375 -2.976 10.584 1.00 54.28 92 GLY A C 1
ATOM 723 O O . GLY A 1 92 ? 9.069 -1.906 11.105 1.00 54.28 92 GLY A O 1
ATOM 724 N N . LEU A 1 93 ? 8.429 -3.809 10.139 1.00 60.34 93 LEU A N 1
ATOM 725 C CA . LEU A 1 93 ? 7.007 -3.450 10.121 1.00 60.34 93 LEU A CA 1
ATOM 726 C C . LEU A 1 93 ? 6.357 -3.784 11.463 1.00 60.34 93 LEU A C 1
ATOM 728 O O . LEU A 1 93 ? 6.224 -4.944 11.847 1.00 60.34 93 LEU A O 1
ATOM 732 N N . SER A 1 94 ? 5.966 -2.750 12.208 1.00 56.75 94 SER A N 1
ATOM 733 C CA . SER A 1 94 ? 5.297 -2.937 13.489 1.00 56.75 94 SER A CA 1
ATOM 734 C C . SER A 1 94 ? 3.843 -3.262 13.188 1.00 56.75 94 SER A C 1
ATOM 736 O O . SER A 1 94 ? 3.066 -2.396 12.797 1.00 56.75 94 SER A O 1
ATOM 738 N N . SER A 1 95 ? 3.467 -4.530 13.331 1.00 49.16 95 SER A N 1
ATOM 739 C CA . SER A 1 95 ? 2.066 -4.934 13.281 1.00 49.16 95 SER A CA 1
ATOM 740 C C . SER A 1 95 ? 1.347 -4.368 14.509 1.00 49.16 95 SER A C 1
ATOM 742 O O . SER A 1 95 ? 1.298 -5.000 15.558 1.00 49.16 95 SER A O 1
ATOM 744 N N . GLY A 1 96 ? 0.823 -3.146 14.403 1.00 49.06 96 GLY A N 1
ATOM 745 C CA . GLY A 1 96 ? 0.102 -2.465 15.486 1.00 49.06 96 GLY A CA 1
ATOM 746 C C . GLY A 1 96 ? -1.221 -3.127 15.891 1.00 49.06 96 GLY A C 1
ATOM 747 O O . GLY A 1 96 ? -1.826 -2.712 16.874 1.00 49.06 96 GLY A O 1
ATOM 748 N N . CYS A 1 97 ? -1.662 -4.162 15.175 1.00 47.19 97 CYS A N 1
ATOM 749 C CA . CYS A 1 97 ? -2.766 -5.024 15.573 1.00 47.19 97 CYS A CA 1
ATOM 750 C C . CYS A 1 97 ? -2.432 -6.484 15.240 1.00 47.19 97 CYS A C 1
ATOM 752 O O . CYS A 1 97 ? -1.816 -6.735 14.199 1.00 47.19 97 CYS A 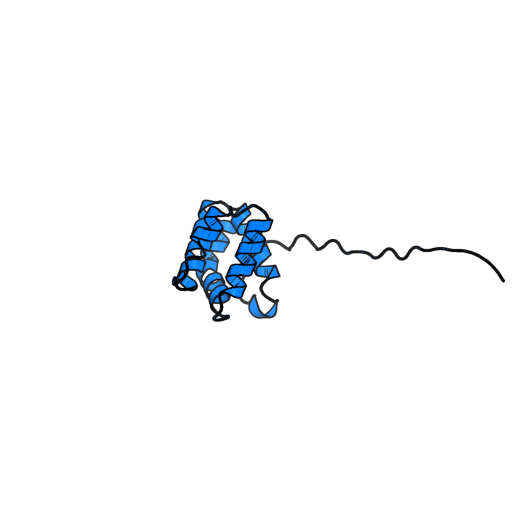O 1
ATOM 754 N N . PRO A 1 98 ? -2.839 -7.448 16.083 1.00 39.16 98 PRO A N 1
ATOM 755 C CA . PRO A 1 98 ? -2.912 -8.837 15.660 1.00 39.16 98 PRO A CA 1
ATOM 756 C C . PRO A 1 98 ? -3.912 -8.947 14.494 1.00 39.16 98 PRO A C 1
ATOM 758 O O . PRO A 1 98 ? -4.897 -8.198 14.472 1.00 39.16 98 PRO A O 1
ATOM 761 N N . PRO A 1 99 ? -3.681 -9.841 13.516 1.00 41.19 99 PRO A N 1
ATOM 762 C CA . PRO A 1 99 ? -4.709 -10.159 12.533 1.00 41.19 99 PRO A CA 1
ATOM 763 C C . PRO A 1 99 ? -5.978 -10.611 13.275 1.00 41.19 99 PRO A C 1
ATOM 765 O O . PRO A 1 99 ? -5.855 -11.177 14.370 1.00 41.19 99 PRO A O 1
ATOM 768 N N . PRO A 1 100 ? -7.190 -10.382 12.729 1.00 41.56 100 PRO A N 1
ATOM 769 C CA . PRO A 1 100 ? -8.341 -11.149 13.173 1.00 41.56 100 PRO A CA 1
ATOM 770 C C . PRO A 1 100 ? -7.936 -12.603 12.982 1.00 41.56 100 PRO A C 1
ATOM 772 O O . PRO A 1 100 ? -7.674 -13.039 11.863 1.00 41.56 100 PRO A O 1
ATOM 775 N N . SER A 1 101 ? -7.735 -13.280 14.109 1.00 44.34 101 SER A N 1
ATOM 776 C CA . SER A 1 101 ? -7.445 -14.697 14.186 1.00 44.34 101 SER A CA 1
ATOM 777 C C . SER A 1 101 ? -8.353 -15.384 13.190 1.00 44.34 101 SER A C 1
ATOM 779 O O . SER A 1 101 ? -9.571 -15.335 13.367 1.00 44.34 101 SER A O 1
ATOM 781 N N . GLU A 1 102 ? -7.755 -15.945 12.134 1.00 42.88 102 GLU A N 1
ATOM 782 C CA . GLU A 1 102 ? -8.416 -16.931 11.299 1.00 42.88 102 GLU A CA 1
ATOM 783 C C . GLU A 1 102 ? -9.105 -17.867 12.269 1.00 42.88 102 GLU A C 1
ATOM 785 O O . GLU A 1 102 ? -8.455 -18.467 13.137 1.00 42.88 102 GLU A O 1
ATOM 790 N N . ASP A 1 103 ? -10.435 -17.835 12.208 1.00 42.28 103 ASP A N 1
ATOM 791 C CA . ASP A 1 103 ? -11.276 -18.632 13.060 1.00 42.28 103 ASP A CA 1
ATOM 792 C C . ASP A 1 103 ? -10.785 -20.051 12.862 1.00 42.28 103 ASP A C 1
ATOM 794 O O . ASP A 1 103 ? -10.823 -20.628 11.772 1.00 42.28 103 ASP A O 1
ATOM 798 N N . ARG A 1 104 ? -10.160 -20.529 13.930 1.00 45.38 104 ARG A N 1
ATOM 799 C CA . ARG A 1 104 ? -9.724 -21.884 14.112 1.00 45.38 104 ARG A CA 1
ATOM 800 C C . ARG A 1 104 ? -10.912 -22.722 13.694 1.00 45.38 104 ARG A C 1
ATOM 802 O O . ARG A 1 104 ? -11.835 -22.887 14.487 1.00 45.38 104 ARG A O 1
ATOM 809 N N . VAL A 1 105 ? -10.866 -23.283 12.486 1.00 42.25 105 VAL A N 1
ATOM 810 C CA . VAL A 1 105 ? -11.711 -24.411 12.126 1.00 42.25 105 VAL A CA 1
ATOM 811 C C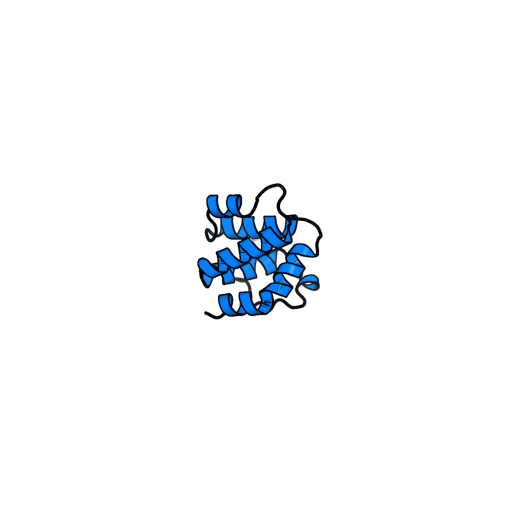 . VAL A 1 105 ? -11.242 -25.535 13.040 1.00 42.25 105 VAL A C 1
ATOM 813 O O . VAL A 1 105 ? -10.406 -26.372 12.704 1.00 42.25 105 VAL A O 1
ATOM 816 N N . GLN A 1 106 ? -11.753 -25.501 14.271 1.00 43.09 106 GLN A N 1
ATOM 817 C CA . GLN A 1 106 ? -11.914 -26.649 15.119 1.00 43.09 106 GLN A CA 1
ATOM 818 C C . GLN A 1 106 ? -12.814 -27.537 14.293 1.00 43.09 106 GLN A C 1
ATOM 820 O O . GLN A 1 106 ? -14.037 -27.395 14.284 1.00 43.09 106 GLN A O 1
ATOM 825 N N . LYS A 1 107 ? -12.181 -28.420 13.525 1.00 39.69 107 LYS A N 1
ATOM 826 C CA . LYS A 1 107 ? -12.853 -29.579 12.987 1.00 39.69 107 LYS A CA 1
ATOM 827 C C . LYS A 1 107 ? -13.303 -30.375 14.204 1.00 39.69 107 LYS A C 1
ATOM 829 O O . LYS A 1 107 ? -12.566 -31.192 14.747 1.00 39.69 107 LYS A O 1
ATOM 834 N N . THR A 1 108 ? -14.499 -30.030 14.664 1.00 46.38 108 THR A N 1
ATOM 835 C CA . THR A 1 108 ? -15.317 -30.787 15.591 1.00 46.38 108 THR A CA 1
ATOM 836 C C . THR A 1 108 ? -15.473 -32.152 14.949 1.00 46.38 108 THR A C 1
ATOM 838 O O . THR A 1 108 ? -16.298 -32.345 14.066 1.00 46.38 108 THR A O 1
ATOM 841 N N . SER A 1 109 ? -14.603 -33.085 15.323 1.00 44.06 109 SER A N 1
ATOM 842 C CA . SER A 1 109 ? -14.820 -34.501 15.064 1.00 44.06 109 SER A CA 1
ATOM 843 C C . SER A 1 109 ? -15.586 -35.025 16.266 1.00 44.06 109 SER A C 1
ATOM 845 O O . SER A 1 109 ? -15.029 -35.646 17.164 1.00 44.06 109 SER A O 1
ATOM 847 N N . ALA A 1 110 ? -16.863 -34.661 16.309 1.00 54.34 110 ALA A N 1
ATOM 848 C CA . ALA A 1 110 ? -17.865 -35.371 17.073 1.00 54.34 110 ALA A CA 1
ATOM 849 C C . ALA A 1 110 ? -18.704 -36.145 16.056 1.00 54.34 110 ALA A C 1
ATOM 851 O O . ALA A 1 110 ? -19.695 -35.634 15.551 1.00 54.34 110 ALA A O 1
ATOM 852 N N . GLU A 1 111 ? -18.291 -37.372 15.753 1.00 48.62 111 GLU A N 1
ATOM 853 C CA . GLU A 1 111 ? -19.226 -38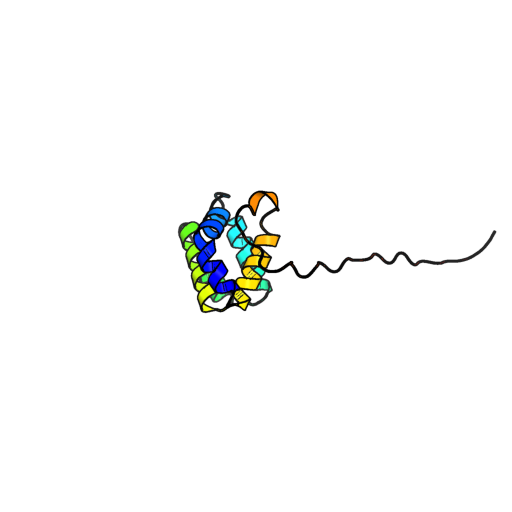.399 15.300 1.00 48.62 111 GLU A CA 1
ATOM 854 C C . GLU A 1 111 ? -19.109 -39.600 16.236 1.00 48.62 111 GLU A C 1
ATOM 856 O O . GLU A 1 111 ? -18.260 -40.479 16.111 1.00 48.62 111 GLU A O 1
ATOM 861 N N . THR A 1 112 ? -19.990 -39.566 17.231 1.00 63.25 112 THR A N 1
ATOM 862 C CA . THR A 1 112 ? -20.497 -40.727 17.950 1.00 63.25 112 THR A CA 1
ATOM 863 C C . THR A 1 112 ? -21.465 -41.465 17.028 1.00 63.25 112 THR A C 1
ATOM 865 O O . THR A 1 112 ? -22.537 -40.937 16.752 1.00 63.25 112 THR A O 1
ATOM 868 N N . ILE A 1 113 ? -21.133 -42.693 16.622 1.00 57.00 113 ILE A N 1
ATOM 869 C CA . ILE A 1 113 ? -22.085 -43.749 16.219 1.00 57.00 113 ILE A CA 1
ATOM 870 C C . ILE A 1 113 ? -21.481 -45.069 16.743 1.00 57.00 113 ILE A C 1
ATOM 872 O O . ILE A 1 113 ? -20.445 -45.511 16.265 1.00 57.00 113 ILE A O 1
ATOM 876 N N . LEU A 1 114 ? -21.846 -45.504 17.953 1.00 59.81 114 LEU A N 1
ATOM 877 C CA . LEU A 1 114 ? -22.900 -46.486 18.270 1.00 59.81 114 LEU A CA 1
ATOM 878 C C . LEU A 1 114 ? -22.650 -47.921 17.738 1.00 59.81 114 LEU A C 1
ATOM 880 O O . LEU A 1 114 ? -22.826 -48.193 16.560 1.00 59.81 114 LEU A O 1
ATOM 884 N N . ILE A 1 115 ? -22.430 -48.828 18.706 1.00 52.72 115 ILE A N 1
ATOM 885 C CA . ILE A 1 115 ? -23.114 -50.132 18.884 1.00 52.72 115 ILE A CA 1
ATOM 886 C C . ILE A 1 115 ? -22.623 -51.387 18.105 1.00 52.72 115 ILE A C 1
ATOM 888 O O . ILE A 1 115 ? -22.688 -51.463 16.888 1.00 52.72 115 ILE A O 1
ATOM 892 N N . GLN A 1 116 ? -22.287 -52.411 18.919 1.00 53.62 116 GLN A N 1
ATOM 893 C CA . GLN A 1 116 ? -22.337 -53.887 18.747 1.00 53.62 116 GLN A CA 1
ATOM 894 C C . GLN A 1 116 ? -21.610 -54.571 17.569 1.00 53.62 116 GLN A C 1
ATOM 896 O O . GLN A 1 116 ? -22.059 -54.508 16.430 1.00 53.62 116 GLN A O 1
ATOM 901 N N . ARG A 1 117 ? -20.689 -55.497 17.876 1.00 44.75 117 ARG A N 1
ATOM 902 C CA . ARG A 1 117 ? -20.955 -56.907 18.250 1.00 44.75 117 ARG A CA 1
ATOM 903 C C . ARG A 1 117 ? -19.715 -57.563 18.848 1.00 44.75 117 ARG A C 1
ATOM 905 O O . ARG A 1 117 ? -18.602 -57.151 18.464 1.00 44.75 117 ARG A O 1
#

Secondary structure (DSSP, 8-state):
-HHHHHHHHTHHHHHHHHHHTSSTHHHHHHHHHHHHTTSS-HHHHHHH--TT--HHHHHHHHHHHHHHH-HHHHHHHHHHHHHHS-GGG-TT---SS--------------------

InterPro domains:
  IPR001315 CARD domain [PF00619] (5-82)
  IPR001315 CARD domain [PS50209] (1-83)
  IPR011029 Death-like domain superfamily [G3DSA:1.10.533.10] (2-97)
  IPR011029 Death-like domain superfamily [SSF47986] (13-84)

Foldseek 3Di:
DVLLVLCVVCVVVQLCLCCVVVDNVLVLQLLVQCVVVVLDDPVLVPVLPDPPDDSSVSSVSQSVSCSVSDRVSSLSSLLSNPVSDDPVSCVRRPNPDDHPPPPPPPVPPPDDDDDDD

Organism: Nothobranchius kuhntae (NCBI:txid321403)

pLDDT: mean 76.07, std 16.95, range [39.16, 91.56]

Sequence (117 aa):
MLAQKLLLKQRSEVLQALCRSGSAEHLERVLDVLLAQGELGWEDYQSIQVPGRALPTNARQLLDLLYTKGEEACRIFFAAVNQVFPEGQRVGLSSGCPPPSEDRVQKTSAETILIQR